Protein AF-A0AAJ2JD52-F1 (afdb_monomer)

Mean predicted aligned error: 12.14 Å

pLDDT: mean 85.25, std 12.25, range [58.69, 97.25]

Radius of gyration: 23.63 Å; Cα contacts (8 Å, |Δi|>4): 39; chains: 1; bounding box: 50×35×61 Å

Sequence (91 aa):
MDMIQGTAAMWVDALTAGKVWEQEFDAPRFRKAFVTLSQTRRQWPAPADFFEAIPPREQLALTKQPLPADPDSLEMKKRFAELAKVLGMPS

Solvent-accessible surface area (backbone atoms only — not comparable to full-atom values): 5838 Å² total; per-residue (Å²): 128,56,71,69,59,50,51,52,52,52,51,51,50,69,71,41,66,97,51,89,82,51,68,86,72,41,49,66,32,52,54,48,12,53,54,50,47,70,75,70,50,94,59,89,78,55,76,68,56,46,62,73,44,39,61,77,76,86,70,78,76,81,81,69,74,81,75,82,81,57,91,79,39,65,69,55,54,49,54,50,52,53,49,32,61,75,71,70,50,88,132

Nearest PDB structures (foldseek):
  6nkl-assembly1_A  TM=3.836E-01  e=4.320E+00  Haemophilus influenzae

Structure (mmCIF, N/CA/C/O backbone):
data_AF-A0AAJ2JD52-F1
#
_entry.id   AF-A0AAJ2JD52-F1
#
loop_
_atom_site.group_PDB
_atom_site.id
_atom_site.type_symbol
_atom_site.label_atom_id
_atom_site.label_alt_id
_atom_site.label_comp_id
_atom_site.label_asym_id
_atom_site.label_entity_id
_atom_site.label_seq_id
_atom_site.pdbx_PDB_ins_code
_atom_site.Cartn_x
_atom_site.Cartn_y
_atom_site.Cartn_z
_atom_site.occupancy
_atom_site.B_iso_or_equiv
_atom_site.auth_seq_id
_atom_site.auth_comp_id
_atom_site.auth_asym_id
_atom_site.auth_atom_id
_atom_site.pdbx_PDB_model_num
ATOM 1 N N . MET A 1 1 ? 23.792 -13.227 2.230 1.00 61.72 1 MET A N 1
ATOM 2 C CA . MET A 1 1 ? 23.046 -11.960 2.352 1.00 61.72 1 MET A CA 1
ATOM 3 C C . MET A 1 1 ? 22.679 -11.800 3.812 1.00 61.72 1 MET A C 1
ATOM 5 O O . MET A 1 1 ? 22.299 -12.797 4.413 1.00 61.72 1 MET A O 1
ATOM 9 N N . ASP A 1 2 ? 22.865 -10.614 4.386 1.00 91.31 2 ASP A N 1
ATOM 10 C CA . ASP A 1 2 ? 22.415 -10.339 5.754 1.00 91.31 2 ASP A CA 1
ATOM 11 C C . ASP A 1 2 ? 20.882 -10.495 5.847 1.00 91.31 2 ASP A C 1
ATOM 13 O O . ASP A 1 2 ? 20.169 -10.203 4.883 1.00 91.31 2 ASP A O 1
ATOM 17 N N . MET A 1 3 ? 20.365 -10.988 6.975 1.00 87.38 3 MET A N 1
ATOM 18 C CA . MET A 1 3 ? 18.937 -11.293 7.155 1.00 87.38 3 MET A CA 1
ATOM 19 C C . MET A 1 3 ? 18.072 -10.036 7.008 1.00 87.38 3 MET A C 1
ATOM 21 O O . MET A 1 3 ? 16.999 -10.083 6.400 1.00 87.38 3 MET A O 1
ATOM 25 N N . ILE A 1 4 ? 18.561 -8.898 7.510 1.00 88.81 4 ILE A N 1
ATOM 26 C CA . ILE A 1 4 ? 17.881 -7.604 7.386 1.00 88.81 4 ILE A CA 1
ATOM 27 C C . ILE A 1 4 ? 17.827 -7.186 5.915 1.00 88.81 4 ILE A C 1
ATOM 29 O O . ILE A 1 4 ? 16.767 -6.812 5.414 1.00 88.81 4 ILE A O 1
ATOM 33 N N . GLN A 1 5 ? 18.947 -7.316 5.200 1.00 91.25 5 GLN A N 1
ATOM 34 C CA . GLN A 1 5 ? 19.026 -6.980 3.778 1.00 91.25 5 GLN A CA 1
ATOM 35 C C . GLN A 1 5 ? 18.113 -7.864 2.921 1.00 91.25 5 GLN A C 1
ATOM 37 O O . GLN A 1 5 ? 17.410 -7.348 2.055 1.00 91.25 5 GLN A O 1
ATOM 42 N N . GLY A 1 6 ? 18.090 -9.177 3.169 1.00 91.88 6 GLY A N 1
ATOM 43 C CA . GLY A 1 6 ? 17.226 -10.106 2.435 1.00 91.88 6 GLY A CA 1
ATOM 44 C C . GLY A 1 6 ? 15.742 -9.835 2.676 1.00 91.88 6 GLY A C 1
ATOM 45 O O . GLY A 1 6 ? 14.949 -9.844 1.738 1.00 91.88 6 GLY A O 1
ATOM 46 N N . THR A 1 7 ? 15.377 -9.510 3.919 1.00 90.50 7 THR A N 1
ATOM 47 C CA . 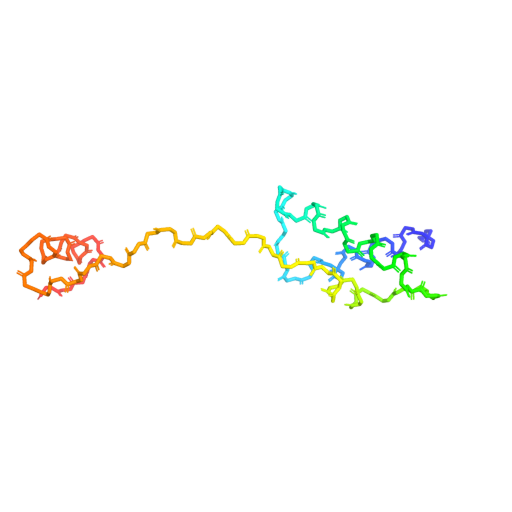THR A 1 7 ? 13.999 -9.139 4.264 1.00 90.50 7 THR A CA 1
ATOM 48 C C . THR A 1 7 ? 13.594 -7.842 3.570 1.00 90.50 7 THR A C 1
ATOM 50 O O . THR A 1 7 ? 12.526 -7.779 2.969 1.00 90.50 7 THR A O 1
ATOM 53 N N . ALA A 1 8 ? 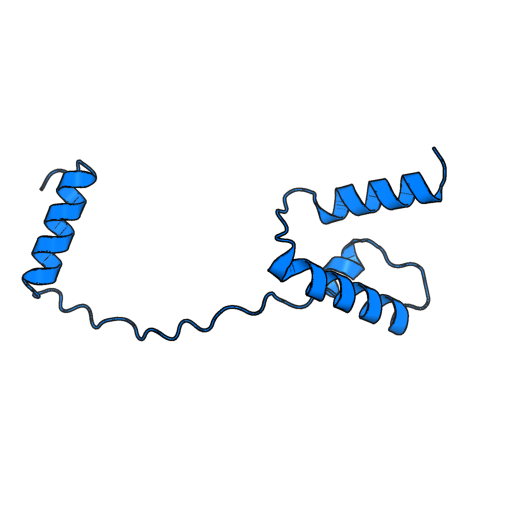14.455 -6.822 3.592 1.00 91.19 8 ALA A N 1
ATOM 54 C CA . ALA A 1 8 ? 14.182 -5.558 2.918 1.00 91.19 8 ALA A CA 1
ATOM 55 C C . ALA A 1 8 ? 14.005 -5.739 1.401 1.00 91.19 8 ALA A C 1
ATOM 57 O O . ALA A 1 8 ? 13.044 -5.219 0.841 1.00 91.19 8 ALA A O 1
ATOM 58 N N . ALA A 1 9 ? 14.882 -6.512 0.751 1.00 94.19 9 ALA A N 1
ATOM 59 C CA . ALA A 1 9 ? 14.789 -6.791 -0.682 1.00 94.19 9 ALA A CA 1
ATOM 60 C C . ALA A 1 9 ? 13.474 -7.501 -1.042 1.00 94.19 9 ALA A C 1
ATOM 62 O O . ALA A 1 9 ? 12.754 -7.050 -1.926 1.00 94.19 9 ALA A O 1
ATOM 63 N N . MET A 1 10 ? 13.107 -8.539 -0.284 1.00 94.69 10 MET A N 1
ATOM 64 C CA . MET A 1 10 ? 11.850 -9.262 -0.485 1.00 94.69 10 MET A CA 1
ATOM 65 C C . MET A 1 10 ? 10.637 -8.332 -0.349 1.00 94.69 10 MET A C 1
ATOM 67 O O . MET A 1 10 ? 9.742 -8.350 -1.192 1.00 94.69 10 MET A O 1
ATOM 71 N N . TRP A 1 11 ? 10.619 -7.463 0.666 1.00 94.69 11 TRP A N 1
ATOM 72 C CA . TRP A 1 11 ? 9.551 -6.475 0.835 1.00 94.69 11 TRP A CA 1
ATOM 73 C C . TRP A 1 11 ? 9.469 -5.487 -0.331 1.00 94.69 11 TRP A C 1
ATOM 75 O O . TRP A 1 11 ? 8.365 -5.178 -0.776 1.00 94.69 11 TRP A O 1
ATOM 85 N N . VAL A 1 12 ? 10.606 -5.017 -0.848 1.00 94.38 12 VAL A N 1
ATOM 86 C CA . VAL A 1 12 ? 10.634 -4.149 -2.034 1.00 94.38 12 VAL A CA 1
ATOM 87 C C . VAL A 1 12 ? 10.020 -4.867 -3.235 1.00 94.38 12 VAL A C 1
ATOM 89 O O . VAL A 1 12 ? 9.128 -4.304 -3.872 1.00 94.38 12 VAL A O 1
ATOM 92 N N . ASP A 1 13 ? 10.409 -6.114 -3.497 1.00 95.25 13 ASP A N 1
ATOM 93 C CA . ASP A 1 13 ? 9.865 -6.902 -4.606 1.00 95.25 13 ASP A CA 1
ATOM 94 C C . ASP A 1 13 ? 8.347 -7.085 -4.474 1.00 95.25 13 ASP A C 1
ATOM 96 O O . ASP A 1 13 ? 7.598 -6.801 -5.408 1.00 95.25 13 ASP A O 1
ATOM 100 N N . ALA A 1 14 ? 7.857 -7.481 -3.294 1.00 95.12 14 ALA A N 1
ATOM 101 C CA . ALA A 1 14 ? 6.424 -7.684 -3.081 1.00 95.12 14 ALA A CA 1
ATOM 102 C C . ALA A 1 14 ? 5.607 -6.396 -3.208 1.00 95.12 14 ALA A C 1
ATOM 104 O O . ALA A 1 14 ? 4.499 -6.424 -3.743 1.00 95.12 14 ALA A O 1
ATOM 105 N N . LEU A 1 15 ? 6.132 -5.269 -2.720 1.00 94.44 15 LEU A N 1
ATOM 106 C CA . LEU A 1 15 ? 5.425 -3.991 -2.782 1.00 94.44 15 LEU A CA 1
ATOM 107 C C . LEU A 1 15 ? 5.430 -3.382 -4.189 1.00 94.44 15 LEU A C 1
ATOM 109 O O . LEU A 1 15 ? 4.529 -2.605 -4.508 1.00 94.44 15 LEU A O 1
ATOM 113 N N . THR A 1 16 ? 6.407 -3.719 -5.034 1.00 94.25 16 THR A N 1
ATOM 114 C CA . THR A 1 16 ? 6.579 -3.120 -6.370 1.00 94.25 16 THR A CA 1
ATOM 115 C C . THR A 1 16 ? 6.154 -4.029 -7.525 1.00 94.25 16 THR A C 1
ATOM 117 O O . THR A 1 16 ? 5.921 -3.533 -8.627 1.00 94.25 16 THR A O 1
ATOM 120 N N . ALA A 1 17 ? 5.967 -5.333 -7.297 1.00 94.88 17 ALA A N 1
ATOM 121 C CA . ALA A 1 17 ? 5.532 -6.280 -8.321 1.00 94.88 17 ALA A CA 1
ATOM 122 C C . ALA A 1 17 ? 4.229 -5.835 -9.017 1.00 94.88 17 ALA A C 1
ATOM 124 O O . ALA A 1 17 ? 3.152 -5.802 -8.417 1.00 94.88 17 ALA A O 1
ATOM 125 N N . GLY A 1 18 ? 4.334 -5.486 -10.305 1.00 94.75 18 GLY A N 1
ATOM 126 C CA . GLY A 1 18 ? 3.203 -5.042 -11.127 1.00 94.75 18 GLY A CA 1
ATOM 127 C C . GLY A 1 18 ? 2.587 -3.707 -10.694 1.00 94.75 18 GLY A C 1
ATOM 128 O O . GLY A 1 18 ? 1.439 -3.429 -11.044 1.00 94.75 18 GLY A O 1
ATOM 129 N N . LYS A 1 19 ? 3.306 -2.893 -9.911 1.00 92.12 19 LYS A N 1
ATOM 130 C CA . LYS A 1 19 ? 2.824 -1.607 -9.397 1.00 92.12 19 LYS A CA 1
ATOM 131 C C . LYS A 1 19 ? 3.801 -0.489 -9.724 1.00 92.12 19 LYS A C 1
ATOM 133 O O . LYS A 1 19 ? 5.013 -0.661 -9.667 1.00 92.12 19 LYS A O 1
ATOM 138 N N . VAL A 1 20 ? 3.244 0.677 -10.023 1.00 92.88 20 VAL A N 1
ATOM 139 C CA . VAL A 1 20 ? 3.992 1.928 -10.143 1.00 92.88 20 VAL A CA 1
ATOM 140 C C . VAL A 1 20 ? 3.547 2.827 -9.004 1.00 92.88 20 VAL A C 1
ATOM 142 O O . VAL A 1 20 ? 2.350 3.056 -8.822 1.00 92.88 20 VAL A O 1
ATOM 145 N N . TRP A 1 21 ? 4.518 3.307 -8.236 1.00 93.62 21 TRP A N 1
ATOM 146 C CA . TRP A 1 21 ? 4.298 4.228 -7.132 1.00 93.62 21 TRP 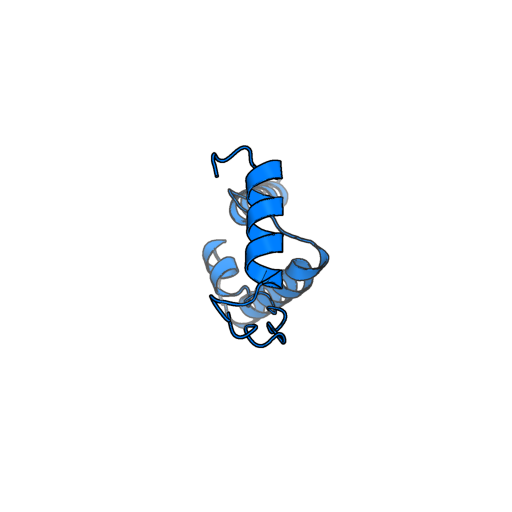A CA 1
ATOM 147 C C . TRP A 1 21 ? 4.853 5.599 -7.488 1.00 93.62 21 TRP A C 1
ATOM 149 O O . TRP A 1 21 ? 5.932 5.727 -8.063 1.00 93.62 21 TRP A O 1
ATOM 159 N N . GLU A 1 22 ? 4.108 6.625 -7.119 1.00 94.50 22 GLU A N 1
ATOM 160 C CA . GLU A 1 22 ? 4.444 8.023 -7.299 1.00 94.50 22 GLU A CA 1
ATOM 161 C C . GLU A 1 22 ? 4.813 8.591 -5.935 1.00 94.50 22 GLU A C 1
ATOM 163 O O . GLU A 1 22 ? 3.980 8.662 -5.032 1.00 94.50 22 GLU A O 1
ATOM 168 N N . GLN A 1 23 ? 6.076 8.988 -5.779 1.00 92.81 23 GLN A N 1
ATOM 169 C CA . GLN A 1 23 ? 6.637 9.417 -4.496 1.00 92.81 23 GLN A CA 1
ATOM 170 C C . GLN A 1 23 ? 5.776 10.482 -3.797 1.00 92.81 23 GLN A C 1
ATOM 172 O O . GLN A 1 23 ? 5.557 10.392 -2.590 1.00 92.81 23 GLN A O 1
ATOM 177 N N . GLU A 1 24 ? 5.277 11.464 -4.550 1.00 92.94 24 GLU A N 1
ATOM 178 C CA . GLU A 1 24 ? 4.458 12.566 -4.035 1.00 92.94 24 GLU A CA 1
ATOM 179 C C . GLU A 1 24 ? 3.153 12.077 -3.390 1.00 92.94 24 GLU A C 1
ATOM 181 O O . GLU A 1 24 ? 2.815 12.488 -2.280 1.00 92.94 24 GLU A O 1
ATOM 186 N N . PHE A 1 25 ? 2.453 11.145 -4.042 1.00 90.88 25 PHE A N 1
ATOM 187 C CA . PHE A 1 25 ? 1.150 10.659 -3.585 1.00 90.88 25 PHE A CA 1
ATOM 188 C C . PHE A 1 25 ? 1.253 9.467 -2.631 1.00 90.88 25 PHE A C 1
ATOM 190 O O . PHE A 1 25 ? 0.403 9.291 -1.757 1.00 90.88 25 PHE A O 1
ATOM 197 N N . ASP A 1 26 ? 2.275 8.628 -2.786 1.00 94.62 26 ASP A N 1
ATOM 198 C CA . ASP A 1 26 ? 2.334 7.323 -2.131 1.00 94.62 26 ASP A CA 1
ATOM 199 C C . ASP A 1 26 ? 3.218 7.305 -0.886 1.00 94.62 26 ASP A C 1
ATOM 201 O O . ASP A 1 26 ? 2.914 6.565 0.053 1.00 94.62 26 ASP A O 1
ATOM 205 N N . ALA A 1 27 ? 4.241 8.160 -0.789 1.00 95.06 27 ALA A N 1
ATOM 206 C CA . ALA A 1 27 ? 5.097 8.191 0.398 1.00 95.06 27 ALA A CA 1
ATOM 207 C C . ALA A 1 27 ? 4.331 8.511 1.702 1.00 95.06 27 ALA A C 1
ATOM 209 O O . ALA A 1 27 ? 4.534 7.798 2.696 1.00 95.06 27 ALA A O 1
ATOM 210 N N . PRO A 1 28 ? 3.401 9.493 1.743 1.00 95.44 28 PRO A N 1
ATOM 211 C CA . PRO A 1 28 ? 2.595 9.737 2.941 1.00 95.44 28 PRO A CA 1
ATOM 212 C C . PRO A 1 28 ? 1.706 8.538 3.303 1.00 95.44 28 PRO A C 1
ATOM 214 O O . PRO A 1 28 ? 1.544 8.206 4.480 1.00 95.44 28 PRO A O 1
ATOM 217 N N . ARG A 1 29 ? 1.165 7.849 2.288 1.00 96.00 29 ARG A N 1
ATOM 218 C CA . ARG A 1 29 ? 0.290 6.677 2.447 1.00 96.00 29 ARG A CA 1
ATOM 219 C C . ARG A 1 29 ? 1.053 5.485 3.019 1.00 96.00 29 ARG A C 1
ATOM 221 O O . ARG A 1 29 ? 0.577 4.860 3.963 1.00 96.00 29 ARG A O 1
ATOM 228 N N . PHE A 1 30 ? 2.256 5.222 2.509 1.00 96.06 30 PHE A N 1
ATOM 229 C CA . PHE A 1 30 ? 3.149 4.174 3.008 1.00 96.06 30 PHE A CA 1
ATOM 230 C C . PHE A 1 30 ? 3.524 4.417 4.470 1.00 96.06 30 PHE A C 1
ATOM 232 O O . PHE A 1 30 ? 3.445 3.505 5.293 1.00 96.06 30 PHE A O 1
ATOM 239 N N . ARG A 1 31 ? 3.870 5.663 4.824 1.00 96.56 31 ARG A N 1
ATOM 240 C CA . ARG A 1 31 ? 4.168 6.030 6.215 1.00 96.56 31 ARG A CA 1
ATOM 241 C C . ARG A 1 31 ? 2.973 5.767 7.128 1.00 96.56 31 ARG A C 1
ATOM 243 O O . ARG A 1 31 ? 3.148 5.224 8.216 1.00 96.56 31 ARG A O 1
ATOM 250 N N . LYS A 1 32 ? 1.765 6.128 6.689 1.00 97.25 32 LYS A N 1
ATOM 251 C CA . LYS A 1 32 ? 0.538 5.893 7.456 1.00 97.25 32 LYS A CA 1
ATOM 252 C C . LYS A 1 32 ? 0.268 4.398 7.648 1.00 97.25 32 LYS A C 1
ATOM 254 O O . LYS A 1 32 ? 0.049 3.991 8.783 1.00 97.25 32 LYS A O 1
ATOM 259 N N . ALA A 1 33 ? 0.386 3.592 6.592 1.00 96.94 33 ALA A N 1
ATOM 260 C CA . ALA A 1 33 ? 0.244 2.135 6.663 1.00 96.94 33 ALA A CA 1
ATOM 261 C C . ALA A 1 33 ? 1.232 1.508 7.658 1.00 96.94 33 ALA A C 1
ATOM 263 O O . ALA A 1 33 ? 0.844 0.712 8.513 1.00 96.94 33 ALA A O 1
ATOM 264 N N . PHE A 1 34 ? 2.501 1.927 7.602 1.00 95.50 34 PHE A N 1
ATOM 265 C CA . PHE A 1 34 ? 3.536 1.458 8.521 1.00 95.50 34 PHE A CA 1
ATOM 266 C C . PHE A 1 34 ? 3.200 1.776 9.985 1.00 95.50 34 PHE A C 1
ATOM 268 O O . PHE A 1 34 ? 3.280 0.897 10.841 1.00 95.50 34 PHE A O 1
ATOM 275 N N . VAL A 1 35 ? 2.779 3.014 10.272 1.00 96.94 35 VAL A N 1
ATOM 276 C CA . VAL A 1 35 ? 2.347 3.427 11.619 1.00 96.94 35 VAL A CA 1
ATOM 277 C C . VAL A 1 35 ? 1.123 2.632 12.078 1.00 96.94 35 VAL A C 1
ATOM 279 O O . VAL A 1 35 ? 1.060 2.206 13.226 1.00 96.94 35 VAL A O 1
ATOM 282 N N . THR A 1 36 ? 0.155 2.387 11.195 1.00 97.19 36 THR A N 1
ATOM 283 C CA . THR A 1 36 ? -1.027 1.586 11.532 1.00 97.19 36 THR A CA 1
ATOM 284 C C . THR A 1 36 ? -0.651 0.152 11.892 1.00 97.19 36 THR A C 1
ATOM 286 O O . THR A 1 36 ? -1.111 -0.362 12.913 1.00 97.19 36 THR A O 1
ATOM 289 N N . LEU A 1 37 ? 0.208 -0.502 11.109 1.00 96.75 37 LEU A N 1
ATOM 290 C CA . LEU A 1 37 ? 0.631 -1.867 11.415 1.00 96.75 37 LEU A CA 1
ATOM 291 C C . LEU A 1 37 ? 1.436 -1.949 12.711 1.00 96.75 37 LEU A C 1
ATOM 293 O O . LEU A 1 37 ? 1.188 -2.853 13.506 1.00 96.75 37 LEU A O 1
ATOM 297 N N . SER A 1 38 ? 2.333 -0.993 12.967 1.00 94.19 38 SER A N 1
ATOM 298 C CA . SER A 1 38 ? 3.134 -0.986 14.197 1.00 94.19 38 SER A CA 1
ATOM 299 C C . SER A 1 38 ? 2.299 -0.777 15.464 1.00 94.19 38 SER A C 1
ATOM 301 O O . SER A 1 38 ? 2.693 -1.225 16.537 1.00 94.19 38 SER A O 1
ATOM 303 N N . GLN A 1 39 ? 1.134 -0.136 15.349 1.00 96.25 39 GLN A N 1
ATOM 304 C CA . GLN A 1 39 ? 0.200 0.063 16.460 1.00 96.25 39 GLN A CA 1
ATOM 305 C C . GLN A 1 39 ? -0.761 -1.113 16.667 1.00 96.25 39 GLN A C 1
ATOM 307 O O . GLN A 1 39 ? -1.240 -1.329 17.780 1.00 96.25 39 GLN A O 1
ATOM 312 N N . THR A 1 40 ? -1.090 -1.850 15.604 1.00 95.69 40 THR A N 1
ATOM 313 C CA . THR A 1 40 ? -2.196 -2.823 15.617 1.00 95.69 40 THR A CA 1
ATOM 314 C C . THR A 1 40 ? -1.736 -4.275 15.641 1.00 95.69 40 THR A C 1
ATOM 316 O O . THR A 1 40 ? -2.453 -5.135 16.156 1.00 95.69 40 THR A O 1
ATOM 319 N N . ARG A 1 41 ? -0.549 -4.582 15.108 1.00 94.12 41 ARG A N 1
ATOM 320 C CA . ARG A 1 41 ? -0.056 -5.956 14.993 1.00 94.12 41 ARG A CA 1
ATOM 321 C C . ARG A 1 41 ? 0.853 -6.303 16.167 1.00 94.12 41 ARG A C 1
ATOM 323 O O . ARG A 1 41 ? 1.773 -5.575 16.513 1.00 94.12 41 ARG A O 1
ATOM 330 N N . ARG A 1 42 ? 0.584 -7.458 16.781 1.00 94.31 42 ARG A N 1
ATOM 331 C CA . ARG A 1 42 ? 1.372 -8.019 17.897 1.00 94.31 42 ARG A CA 1
ATOM 332 C C . ARG A 1 42 ? 2.479 -8.969 17.434 1.00 94.31 42 ARG A C 1
ATOM 334 O O . ARG A 1 42 ? 3.253 -9.459 18.247 1.00 94.31 42 ARG A O 1
ATOM 341 N N . GLN A 1 43 ? 2.505 -9.264 16.141 1.00 93.69 43 GLN A N 1
ATOM 342 C CA . GLN A 1 43 ? 3.462 -10.135 15.473 1.00 93.69 43 GLN A CA 1
ATOM 343 C C . GLN A 1 43 ? 3.941 -9.442 14.202 1.00 93.69 43 GLN A C 1
ATOM 345 O O . GLN A 1 43 ? 3.311 -8.486 13.740 1.00 93.69 43 GLN A O 1
ATOM 350 N N . TRP A 1 44 ? 5.050 -9.928 13.648 1.00 89.88 44 TRP A N 1
ATOM 351 C CA . TRP A 1 44 ? 5.583 -9.393 12.405 1.00 89.88 44 TRP A CA 1
ATOM 352 C C . TRP A 1 44 ? 4.555 -9.546 11.268 1.00 89.88 44 TRP A C 1
ATOM 354 O O . TRP A 1 44 ? 4.085 -10.664 11.045 1.00 89.88 44 TRP A O 1
ATOM 364 N N . PRO A 1 45 ? 4.175 -8.456 10.575 1.00 93.69 45 PRO A N 1
ATOM 365 C CA . PRO A 1 45 ? 3.180 -8.515 9.509 1.00 93.69 45 PRO A CA 1
ATOM 366 C C . PRO A 1 45 ? 3.741 -9.171 8.242 1.00 93.69 45 PRO A C 1
ATOM 368 O O . PRO A 1 45 ? 4.946 -9.127 7.979 1.00 93.69 45 PRO A O 1
ATOM 371 N N . ALA A 1 46 ? 2.857 -9.728 7.419 1.00 93.31 46 ALA A N 1
ATOM 372 C CA . ALA A 1 46 ? 3.170 -10.082 6.042 1.00 93.31 46 ALA A CA 1
ATOM 373 C C . ALA A 1 46 ? 3.036 -8.844 5.126 1.00 93.31 46 ALA A C 1
ATOM 375 O O . ALA A 1 46 ? 2.306 -7.907 5.456 1.00 93.31 46 ALA A O 1
ATOM 376 N N . PRO A 1 47 ? 3.656 -8.831 3.930 1.00 94.31 47 PRO A N 1
ATOM 377 C CA . PRO A 1 47 ? 3.461 -7.746 2.960 1.00 94.31 47 PRO A CA 1
ATOM 378 C C . PRO A 1 47 ? 1.990 -7.515 2.571 1.00 94.31 47 PRO A C 1
ATOM 380 O O . PRO A 1 47 ? 1.596 -6.385 2.293 1.00 94.31 47 PRO A O 1
ATOM 383 N N . ALA A 1 48 ? 1.158 -8.564 2.597 1.00 94.69 48 ALA A N 1
ATOM 384 C CA . ALA A 1 48 ? -0.284 -8.462 2.363 1.00 94.69 48 ALA A CA 1
ATOM 385 C C . ALA A 1 48 ? -0.980 -7.538 3.379 1.00 94.69 48 ALA A C 1
ATOM 387 O O . ALA A 1 48 ? -1.769 -6.684 2.980 1.00 94.69 48 ALA A O 1
ATOM 388 N N . ASP A 1 49 ? -0.611 -7.625 4.662 1.00 96.12 49 ASP A N 1
ATOM 389 C CA . ASP A 1 49 ? -1.157 -6.750 5.706 1.00 96.12 49 ASP A CA 1
ATOM 390 C C . ASP A 1 49 ? -0.812 -5.275 5.442 1.00 96.12 49 ASP A C 1
ATOM 392 O O . ASP A 1 49 ? -1.578 -4.375 5.784 1.00 96.12 49 ASP A O 1
ATOM 396 N N . PHE A 1 50 ? 0.344 -5.004 4.822 1.00 96.06 50 PHE A N 1
ATOM 397 C CA . PHE A 1 50 ? 0.730 -3.644 4.447 1.00 96.06 50 PHE A CA 1
ATOM 398 C C . PHE A 1 50 ? -0.198 -3.089 3.374 1.00 96.06 50 PHE A C 1
ATOM 400 O O . PHE A 1 50 ? -0.668 -1.965 3.520 1.00 96.06 50 PHE A O 1
ATOM 407 N N . PHE A 1 51 ? -0.535 -3.876 2.349 1.00 95.06 51 PHE A N 1
ATOM 408 C CA . PHE A 1 51 ? -1.489 -3.454 1.322 1.00 95.06 51 PHE A CA 1
ATOM 409 C C . PHE A 1 51 ? -2.878 -3.148 1.883 1.00 95.06 51 PHE A C 1
ATOM 411 O O . PHE A 1 51 ? -3.490 -2.171 1.458 1.00 95.06 51 PHE A O 1
ATOM 418 N N . GLU A 1 52 ? -3.349 -3.933 2.852 1.00 94.94 52 GLU A N 1
ATOM 419 C CA . GLU A 1 52 ? -4.621 -3.682 3.542 1.00 94.94 52 GLU A CA 1
ATOM 420 C C . GLU A 1 52 ? -4.592 -2.391 4.373 1.00 94.94 52 GLU A C 1
ATOM 422 O O . GLU A 1 52 ? -5.598 -1.692 4.481 1.00 94.94 52 GLU A O 1
ATOM 427 N N . ALA A 1 53 ? -3.434 -2.052 4.949 1.00 96.56 53 ALA A N 1
ATOM 428 C CA . ALA A 1 53 ? -3.252 -0.852 5.760 1.00 96.56 53 ALA A C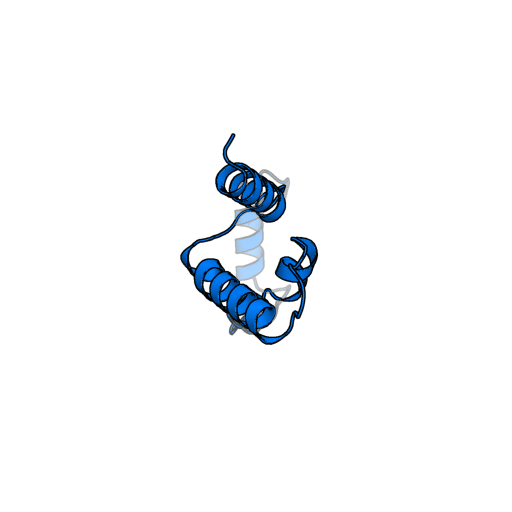A 1
ATOM 429 C C . ALA A 1 53 ? -2.999 0.425 4.937 1.00 96.56 53 ALA A C 1
ATOM 431 O O . ALA A 1 53 ? -3.067 1.528 5.491 1.00 96.56 53 A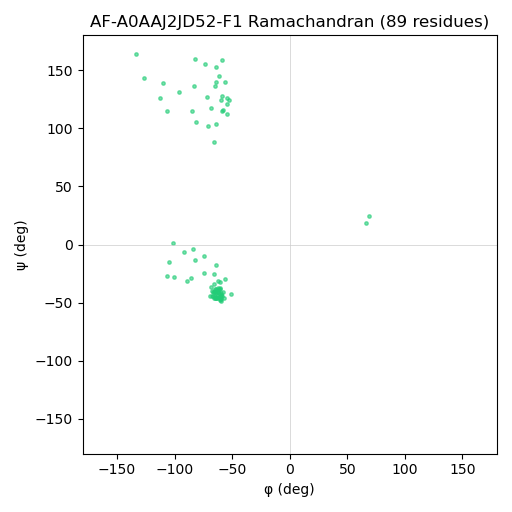LA A O 1
ATOM 432 N N . ILE A 1 54 ? -2.693 0.316 3.636 1.00 95.69 54 ILE A N 1
ATOM 433 C CA . ILE A 1 54 ? -2.482 1.485 2.776 1.00 95.69 54 ILE A CA 1
ATOM 434 C C . ILE A 1 54 ? -3.820 2.219 2.580 1.00 95.69 54 ILE A C 1
ATOM 436 O O . ILE A 1 54 ? -4.738 1.677 1.961 1.00 95.69 54 ILE A O 1
ATOM 440 N N . PR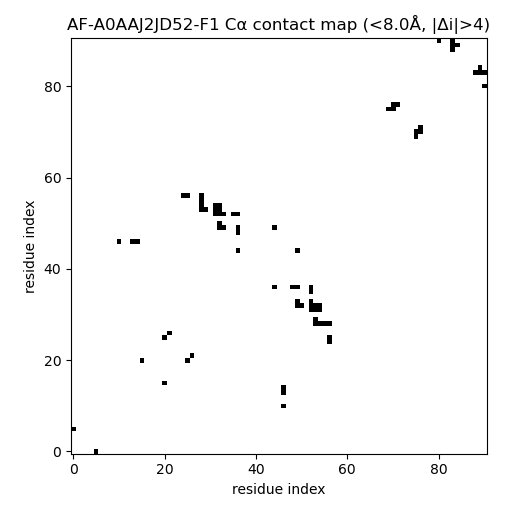O A 1 55 ? -3.943 3.487 3.023 1.00 94.44 55 PRO A N 1
ATOM 441 C CA . PRO A 1 55 ? -5.140 4.279 2.752 1.00 94.44 55 PRO A CA 1
ATOM 442 C C . PRO A 1 55 ? -5.286 4.507 1.240 1.00 94.44 55 PRO A C 1
ATOM 444 O O . PRO A 1 55 ? -4.267 4.546 0.551 1.00 94.44 55 PRO A O 1
ATOM 447 N N . PRO A 1 56 ? -6.492 4.700 0.682 1.00 91.06 56 PRO A N 1
ATOM 448 C CA . PRO A 1 56 ? -6.657 5.042 -0.735 1.00 91.06 56 PRO A CA 1
ATOM 449 C C . PRO A 1 56 ? -5.928 6.350 -1.093 1.00 91.06 56 PRO A C 1
ATOM 451 O O . PRO A 1 56 ? -5.624 7.158 -0.214 1.00 91.06 56 PRO A O 1
ATOM 454 N N . ARG A 1 57 ? -5.619 6.560 -2.383 1.00 89.25 57 ARG A N 1
ATOM 455 C CA . ARG A 1 57 ? -5.142 7.875 -2.844 1.00 89.25 57 ARG A CA 1
ATOM 456 C C . ARG A 1 57 ? -6.265 8.885 -2.644 1.00 89.25 57 ARG A C 1
ATOM 458 O O . ARG A 1 57 ? -7.420 8.573 -2.937 1.00 89.25 57 ARG A O 1
ATOM 465 N N . GLU A 1 58 ? -5.924 10.086 -2.193 1.00 79.62 58 GLU A N 1
ATOM 466 C CA . GLU A 1 58 ? -6.854 11.207 -2.272 1.00 79.62 58 GLU A CA 1
ATOM 467 C C . GLU A 1 58 ? -7.104 11.484 -3.755 1.00 79.62 58 GLU A C 1
ATOM 469 O O . GLU A 1 58 ? -6.239 11.975 -4.477 1.00 79.62 58 GLU A O 1
ATOM 474 N N . GLN A 1 59 ? -8.267 11.063 -4.248 1.00 70.94 59 GLN A N 1
ATOM 475 C CA . GLN A 1 59 ? -8.689 11.400 -5.596 1.00 70.94 59 GLN A CA 1
ATOM 476 C C . GLN A 1 59 ? -9.052 12.879 -5.609 1.00 70.94 59 GLN A C 1
ATOM 478 O O . GLN A 1 59 ? -9.871 13.326 -4.804 1.00 70.94 59 GLN A O 1
ATOM 483 N N . LEU A 1 60 ? -8.467 13.633 -6.542 1.00 66.25 60 LEU A N 1
ATOM 484 C CA . LEU A 1 60 ? -8.965 14.966 -6.849 1.00 66.25 60 LEU A CA 1
ATOM 485 C C . LEU A 1 60 ? -10.448 14.825 -7.191 1.00 66.25 60 LEU A C 1
ATOM 487 O O . LEU A 1 60 ? -10.810 14.086 -8.111 1.00 66.25 60 LEU A O 1
ATOM 491 N N . ALA A 1 61 ? -11.306 15.503 -6.431 1.00 63.19 61 ALA A N 1
ATOM 492 C CA . ALA A 1 61 ? -12.718 15.566 -6.757 1.00 63.19 61 ALA A CA 1
ATOM 493 C C . ALA A 1 61 ? -12.845 16.070 -8.201 1.00 63.19 61 ALA A C 1
ATOM 495 O O . ALA A 1 61 ? -12.296 17.117 -8.551 1.00 63.19 61 ALA A O 1
ATOM 496 N N . LEU A 1 62 ? -13.551 15.322 -9.052 1.00 63.84 62 LEU A N 1
ATOM 497 C CA . LEU A 1 62 ? -13.951 15.806 -10.369 1.00 63.84 62 LEU A CA 1
ATOM 498 C C . LEU A 1 62 ? -14.944 16.952 -10.143 1.00 63.84 62 LEU A C 1
ATOM 500 O O . LEU A 1 62 ? -16.147 16.746 -10.039 1.00 63.84 62 LEU A O 1
ATOM 504 N N . THR A 1 63 ? -14.427 18.172 -10.013 1.00 60.75 63 THR A N 1
ATOM 505 C CA . THR A 1 63 ? -15.223 19.384 -9.764 1.00 60.75 63 THR A CA 1
ATOM 506 C C . THR A 1 63 ? -15.985 19.854 -10.999 1.00 60.75 63 THR A C 1
ATOM 508 O O . THR A 1 63 ? -16.829 20.743 -10.907 1.00 60.75 63 THR A O 1
ATOM 511 N N . LYS A 1 64 ? -15.701 19.277 -12.171 1.00 64.81 64 LYS A N 1
ATOM 512 C CA . LYS A 1 64 ? -16.374 19.635 -13.417 1.00 64.81 64 LYS A CA 1
ATOM 513 C C . LYS A 1 64 ? -17.669 18.843 -13.534 1.00 64.81 64 LYS A C 1
ATOM 515 O O . LYS A 1 64 ? -17.639 17.623 -13.686 1.00 64.81 64 LYS A O 1
ATOM 520 N N . GLN A 1 65 ? -18.796 19.551 -13.497 1.00 62.94 65 GLN A N 1
ATOM 521 C CA . GLN A 1 65 ? -20.069 18.988 -13.935 1.00 62.94 65 GLN A CA 1
ATOM 522 C C . GLN A 1 65 ? -19.929 18.494 -15.384 1.00 62.94 65 GLN A C 1
ATOM 524 O O . GLN A 1 65 ? -19.267 19.168 -16.185 1.00 62.94 65 GLN A O 1
ATOM 529 N N . PRO A 1 66 ? -20.523 17.338 -15.736 1.00 64.31 66 PRO A N 1
ATOM 530 C CA . PRO A 1 66 ? -20.607 16.913 -17.124 1.00 64.31 66 PRO A CA 1
ATOM 531 C C . PRO A 1 66 ? -21.216 18.048 -17.947 1.00 64.31 66 PRO A C 1
ATOM 533 O O . PRO A 1 66 ? -22.293 18.543 -17.613 1.00 64.31 66 PRO A O 1
ATOM 536 N N . LEU A 1 67 ? -20.516 18.489 -18.994 1.00 67.38 67 LEU A N 1
ATOM 537 C CA . LEU A 1 67 ? -21.099 19.426 -19.947 1.00 67.38 67 LEU A CA 1
ATOM 538 C C . LEU A 1 67 ? -22.350 18.754 -20.531 1.00 67.38 67 LEU A C 1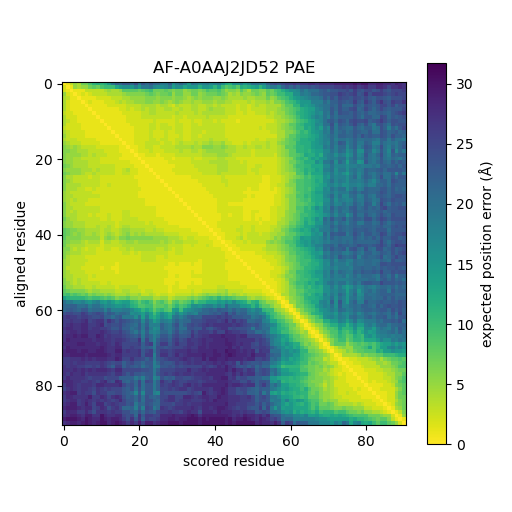
ATOM 540 O O . LEU A 1 67 ? -22.234 17.607 -20.978 1.00 67.38 67 LEU A O 1
ATOM 544 N N . PRO A 1 68 ? -23.527 19.406 -20.521 1.00 63.47 68 PRO A N 1
ATOM 545 C CA . PRO A 1 68 ? -24.683 18.863 -21.209 1.00 63.47 68 PRO A CA 1
ATOM 546 C C . PRO A 1 68 ? -24.304 18.681 -22.678 1.00 63.47 68 PRO A C 1
ATOM 548 O O . PRO A 1 68 ? -23.955 19.638 -23.370 1.00 63.47 68 PRO A O 1
ATOM 551 N N . ALA A 1 69 ? -24.295 17.427 -23.123 1.00 63.84 69 ALA A N 1
ATOM 552 C CA . ALA A 1 69 ? -24.096 17.102 -24.520 1.00 63.84 69 ALA A CA 1
ATOM 553 C C . ALA A 1 69 ? -25.367 17.527 -25.255 1.00 63.84 69 ALA A C 1
ATOM 555 O O . ALA A 1 69 ? -26.387 16.852 -25.158 1.00 63.84 69 ALA A O 1
ATOM 556 N N . ASP A 1 70 ? -25.316 18.667 -25.937 1.00 71.94 70 ASP A N 1
ATOM 557 C CA . ASP A 1 70 ? -26.307 19.000 -26.950 1.00 71.94 70 ASP A CA 1
ATOM 558 C C . ASP A 1 70 ? -25.895 18.281 -28.247 1.00 71.94 70 ASP A C 1
ATOM 560 O O . ASP A 1 70 ? -24.914 18.690 -28.884 1.00 71.94 70 ASP A O 1
ATOM 564 N N . PRO A 1 71 ? -26.586 17.190 -28.632 1.00 62.69 71 PRO A N 1
ATOM 565 C CA . PRO A 1 71 ? -26.240 16.410 -29.816 1.00 62.69 71 PRO A CA 1
ATOM 566 C C . PRO A 1 71 ? -26.384 17.211 -31.119 1.00 62.69 71 PRO A C 1
ATOM 568 O O . PRO A 1 71 ? -25.797 16.824 -32.132 1.00 62.69 71 PRO A O 1
ATOM 571 N N . ASP A 1 72 ? -27.108 18.336 -31.104 1.00 65.44 72 ASP A N 1
ATOM 572 C CA . ASP A 1 72 ? -27.287 19.217 -32.256 1.00 65.44 72 ASP A CA 1
ATOM 573 C C . ASP A 1 72 ? -26.415 20.474 -32.228 1.00 65.44 72 ASP A C 1
ATOM 575 O O . ASP A 1 72 ? -26.413 21.240 -33.199 1.00 65.44 72 ASP A O 1
ATOM 579 N N . SER A 1 73 ? -25.575 20.636 -31.202 1.00 73.81 73 SER A N 1
ATOM 580 C CA . SER A 1 73 ? -24.599 21.719 -31.157 1.00 73.81 73 SER A CA 1
ATOM 581 C C . SER A 1 73 ? -23.651 21.649 -32.356 1.00 73.81 73 SER A C 1
ATOM 583 O O . SER A 1 73 ? -22.840 20.729 -32.517 1.00 73.81 73 SER A O 1
ATOM 585 N N . LEU A 1 74 ? -23.729 22.676 -33.205 1.00 71.31 74 LEU A N 1
ATOM 586 C CA . LEU A 1 74 ? -22.882 22.830 -34.387 1.00 71.31 74 LEU A CA 1
ATOM 587 C C . LEU A 1 74 ? -21.396 22.909 -34.014 1.00 71.31 74 LEU A C 1
ATOM 589 O O . LEU A 1 74 ? -20.550 22.443 -34.775 1.00 71.31 74 LEU A O 1
ATOM 593 N N . GLU A 1 75 ? -21.066 23.467 -32.846 1.00 74.56 75 GLU A N 1
ATOM 594 C CA . GLU A 1 75 ? -19.693 23.472 -32.335 1.00 74.56 75 GLU A CA 1
ATOM 595 C C . GLU A 1 75 ? -19.214 22.066 -31.979 1.00 74.56 75 GLU A C 1
ATOM 597 O O . GLU A 1 75 ? -18.074 21.708 -32.277 1.00 74.56 75 GLU A O 1
ATOM 602 N N . MET A 1 76 ? -20.085 21.245 -31.391 1.00 70.12 76 MET A N 1
ATOM 603 C CA . MET A 1 76 ? -19.742 19.879 -31.018 1.00 70.12 76 MET A CA 1
ATOM 604 C C . MET A 1 76 ? -19.546 19.005 -32.261 1.00 70.12 76 MET A C 1
ATOM 606 O O . MET A 1 76 ? -18.520 18.336 -32.374 1.00 70.12 76 MET A O 1
ATOM 610 N N . LYS A 1 77 ? -20.442 19.104 -33.255 1.00 77.81 77 LYS A N 1
ATOM 611 C CA . LYS A 1 77 ? -20.298 18.422 -34.558 1.00 77.81 77 LYS A CA 1
ATOM 612 C C . LYS A 1 77 ? -19.003 18.816 -35.278 1.00 77.81 77 LYS A C 1
ATOM 614 O O . LYS A 1 77 ? -18.312 17.947 -35.803 1.00 77.81 77 LYS A O 1
ATOM 619 N N . LYS A 1 78 ? -18.626 20.102 -35.251 1.00 79.50 78 LYS A N 1
ATOM 620 C CA . LYS A 1 78 ? -17.350 20.578 -35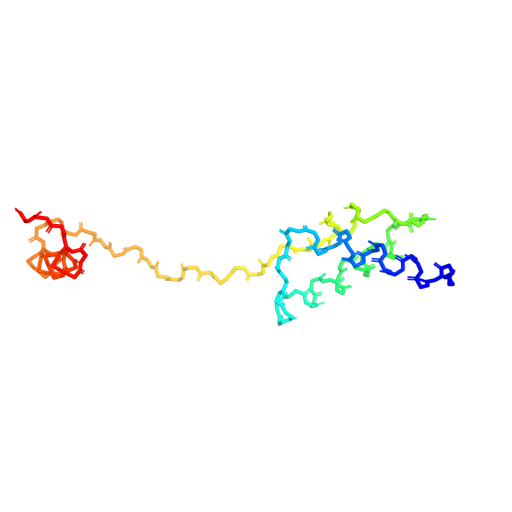.816 1.00 79.50 78 LYS A CA 1
ATOM 621 C C . LYS A 1 78 ? -16.139 19.999 -35.086 1.00 79.50 78 LYS A C 1
ATOM 623 O O . LYS A 1 78 ? -15.231 19.507 -35.745 1.00 79.50 78 LYS A O 1
ATOM 628 N N . ARG A 1 79 ? -16.146 20.000 -33.749 1.00 79.50 79 ARG A N 1
ATOM 629 C CA . ARG A 1 79 ? -15.069 19.409 -32.935 1.00 79.50 79 ARG A CA 1
ATOM 630 C C . ARG A 1 79 ? -14.912 17.912 -33.190 1.00 79.50 79 ARG A C 1
ATOM 632 O O . ARG A 1 79 ? -13.792 17.432 -33.325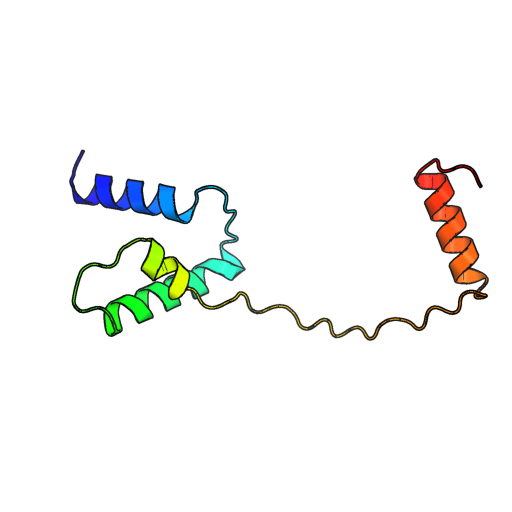 1.00 79.50 79 ARG A O 1
ATOM 639 N N . PHE A 1 80 ? -16.017 17.176 -33.304 1.00 78.56 80 PHE A N 1
ATOM 640 C CA . PHE A 1 80 ? -15.980 15.751 -33.635 1.00 78.56 80 PHE A CA 1
ATOM 641 C C . PHE A 1 80 ? -15.475 15.488 -35.057 1.00 78.56 80 PHE A C 1
ATOM 643 O O . PHE A 1 80 ? -14.665 14.586 -35.242 1.00 78.56 80 PHE A O 1
ATOM 650 N N . ALA A 1 81 ? -15.883 16.291 -36.045 1.00 81.56 81 ALA A N 1
ATOM 651 C CA . ALA A 1 81 ? -15.376 16.179 -37.414 1.00 81.56 81 ALA A CA 1
ATOM 652 C C . ALA A 1 81 ? -13.868 16.481 -37.502 1.00 81.56 81 ALA A C 1
ATOM 654 O O . ALA A 1 81 ? -13.132 15.809 -38.225 1.00 81.56 81 ALA A O 1
ATOM 655 N N . GLU A 1 82 ? -13.389 17.462 -36.735 1.00 80.56 82 GLU A N 1
ATOM 656 C CA . GLU A 1 82 ? -11.966 17.787 -36.647 1.00 80.56 82 GLU A CA 1
ATOM 657 C C . GLU A 1 82 ? -11.163 16.636 -36.023 1.00 80.56 82 GLU A C 1
ATOM 659 O O . GLU A 1 82 ? -10.140 16.221 -36.570 1.00 80.56 82 GLU A O 1
ATOM 664 N N . LEU A 1 83 ? -11.670 16.046 -34.937 1.00 80.69 83 LEU A N 1
ATOM 665 C CA . LEU A 1 83 ? -11.065 14.871 -34.308 1.00 80.69 83 LEU A CA 1
ATOM 666 C C . LEU A 1 83 ? -11.075 13.647 -35.235 1.00 80.69 83 LEU A C 1
ATOM 668 O O . LEU A 1 83 ? -10.061 12.960 -35.332 1.00 80.69 83 LEU A O 1
ATOM 672 N N . ALA A 1 84 ? -12.168 13.395 -35.960 1.00 82.94 84 ALA A N 1
ATOM 673 C CA . ALA A 1 84 ? -12.260 12.296 -36.924 1.00 82.94 84 ALA A CA 1
ATOM 674 C C . ALA A 1 84 ? -11.221 12.427 -38.049 1.00 82.94 84 ALA A C 1
ATOM 676 O O . ALA A 1 84 ? -10.605 11.436 -38.441 1.00 82.94 84 ALA A O 1
ATOM 677 N N . LYS A 1 85 ? -10.954 13.660 -38.505 1.00 81.69 85 LYS A N 1
ATOM 678 C CA . LYS A 1 85 ? -9.912 13.956 -39.496 1.00 81.69 85 LYS A CA 1
ATOM 679 C C . LYS A 1 85 ? -8.504 13.683 -38.962 1.00 81.69 85 LYS A C 1
ATOM 681 O O . LYS A 1 85 ? -7.680 13.140 -39.691 1.00 81.69 85 LYS A O 1
ATOM 686 N N . VAL A 1 86 ? -8.226 14.040 -37.707 1.00 81.69 86 VAL A N 1
ATOM 687 C CA . VAL A 1 86 ? -6.929 13.768 -37.058 1.00 81.69 86 VAL A CA 1
ATOM 688 C C . VAL A 1 86 ? -6.728 12.269 -36.820 1.00 81.69 86 VAL A C 1
ATOM 690 O O . VAL A 1 86 ? -5.621 11.764 -36.977 1.00 81.69 86 VAL A O 1
ATOM 693 N N . LEU A 1 87 ? -7.800 11.550 -36.483 1.00 82.25 87 LEU A N 1
ATOM 694 C CA . LEU A 1 87 ? -7.781 10.111 -36.211 1.00 82.25 87 LEU A CA 1
ATOM 695 C C . LEU A 1 87 ? -7.885 9.242 -37.477 1.00 82.25 87 LEU A C 1
ATOM 697 O O . LEU A 1 87 ? -7.798 8.021 -37.382 1.00 82.25 87 LEU A O 1
ATOM 701 N N . GLY A 1 88 ? -8.057 9.852 -38.654 1.00 75.06 88 GLY A N 1
ATOM 702 C CA . GLY A 1 88 ? -8.121 9.146 -39.936 1.00 75.06 88 GLY A CA 1
ATOM 703 C C . GLY A 1 88 ? -9.373 8.282 -40.122 1.00 75.06 88 GLY A C 1
ATOM 704 O O . GLY A 1 88 ? -9.333 7.323 -40.891 1.00 75.06 88 GLY A O 1
ATOM 705 N N . MET A 1 89 ? -10.475 8.586 -39.430 1.00 68.56 89 MET A N 1
ATOM 706 C CA . MET A 1 89 ? -11.739 7.865 -39.610 1.00 68.56 89 MET A CA 1
ATOM 707 C C . MET A 1 89 ? -12.516 8.437 -40.809 1.00 68.56 89 MET A C 1
ATOM 709 O O . MET A 1 89 ? -12.585 9.662 -40.954 1.00 68.56 89 MET A O 1
ATOM 713 N N . PRO A 1 90 ? -13.104 7.591 -41.678 1.00 59.81 90 PRO A N 1
ATOM 714 C CA . PRO A 1 90 ? -13.918 8.069 -42.791 1.00 59.81 90 PRO A CA 1
ATOM 715 C C . PRO A 1 90 ? -15.175 8.776 -42.264 1.00 59.81 90 PRO A C 1
ATOM 717 O O . PRO A 1 90 ? -15.790 8.313 -41.301 1.00 59.81 90 PRO A O 1
ATOM 720 N N . SER A 1 91 ? -15.490 9.924 -42.871 1.00 58.69 91 SER A N 1
ATOM 721 C CA . SER A 1 91 ? -16.636 10.787 -42.538 1.00 58.69 91 SER A CA 1
ATOM 722 C C . SER A 1 91 ? -17.957 10.243 -43.064 1.00 58.69 91 SER A C 1
ATOM 724 O O . SER A 1 91 ? -17.934 9.619 -44.149 1.00 58.69 91 SER A O 1
#

Foldseek 3Di:
DDPVVVVVVVLVCLVPPVDDDDCVFQVVQLVQLVVVCVVPDPDDDDSVSSVVSRDDTPDDPPPDDPDPDPVPPPVVVVVVVVVCVVVVHDD

Organism: Stenotrophomonas maltophilia (NCBI:txid40324)

Secondary structure (DSSP, 8-state):
--HHHHHHHHHHHHHHTT----HHHHHHHHHHHHHHHHHH-SSPPPHHHHHHHSPPP-PPP--SPPP---TT-HHHHHHHHHHHHHTT---